Protein AF-I0W696-F1 (afdb_monomer)

Radius of gyration: 18.41 Å; Cα contacts (8 Å, |Δi|>4): 110; 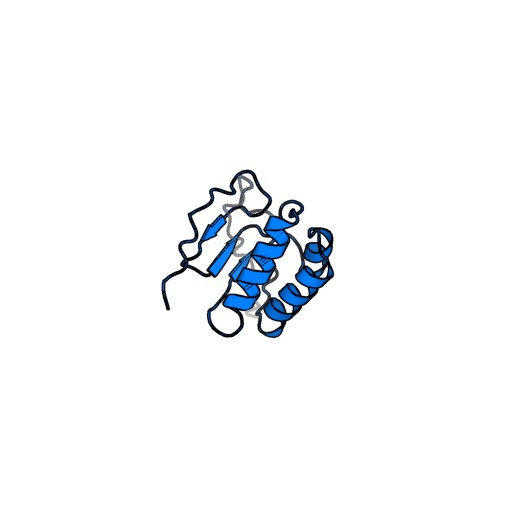chains: 1; bounding box: 32×48×54 Å

Solvent-accessible surface area (backbone atoms only — not comparable to full-atom values): 7485 Å² total; per-residue (Å²): 132,84,82,84,85,74,77,91,72,88,30,78,88,49,38,45,57,43,79,46,88,91,71,34,43,36,41,50,38,63,74,37,65,35,50,64,66,54,39,48,52,52,30,52,53,41,63,72,28,59,99,72,50,77,71,49,77,41,53,94,57,54,78,76,54,43,38,77,29,35,66,49,52,68,57,42,47,55,33,50,51,62,54,56,76,79,52,86,86,82,87,86,83,79,80,70,84,85,50,90,83,74,83,68,81,81,81,81,87,76,83,80,81,93,126

pLDDT: mean 74.78, std 19.58, range [34.53, 94.56]

Sequence (115 aa):
MPPLRYPYRDNSGVGISRVIPISGLLDDFALRPLDATETNDFYELVVERHRRKATIVSSNRSPDEWLSMTTDALLAQSAIDWLTSAAHTLVIEGPSYRRPGRGAIDNSEGEVDAR

Secondary structure (DSSP, 8-state):
-PPP-------TTSS-SEEETTTTEEEEETSS---HHHHHHHHHHHHHHTTTS--EEEESS-HHHHHHTSS-HHHHHHHHHHHHTT-------S--TTSTT-------S------

InterPro domains:
  IPR002611 IstB-like ATP-binding domain [PF01695] (25-99)
  IPR027417 P-loop containing nucleoside triphosphate hydrolase [G3DSA:3.40.50.300] (24-102)

Nearest PDB structures (foldseek):
  8q3w-assembly1_A  TM=9.163E-01  e=1.053E-02  Geobacillus stearothermophilus
  5bq5-assembly3_C  TM=9.122E-01  e=3.833E-02  Geobacillus stearothermophilus
  8q4d-assembly1_O  TM=8.880E-01  e=1.693E-01  Geobacillus stearothermophilus

Structure (mmCIF, N/CA/C/O backbone):
data_AF-I0W696-F1
#
_entry.id   AF-I0W696-F1
#
loop_
_atom_site.group_PDB
_atom_site.id
_atom_site.type_symbol
_atom_site.label_atom_id
_atom_site.label_alt_id
_atom_site.label_comp_id
_atom_site.label_asym_id
_atom_site.label_entity_id
_atom_site.label_seq_id
_atom_site.pdbx_PDB_ins_code
_atom_site.Cartn_x
_atom_site.Cartn_y
_atom_site.Cartn_z
_atom_site.occupancy
_atom_site.B_iso_or_equiv
_atom_site.auth_seq_id
_atom_site.auth_comp_id
_atom_site.auth_asym_id
_atom_site.auth_atom_id
_atom_site.pdbx_PDB_model_num
ATOM 1 N N . MET A 1 1 ? -22.847 13.283 11.873 1.00 38.16 1 MET A N 1
ATOM 2 C CA . MET A 1 1 ? -21.381 13.361 11.698 1.00 38.16 1 MET A CA 1
ATOM 3 C C . MET A 1 1 ? -21.070 14.561 10.823 1.00 38.16 1 MET A C 1
ATOM 5 O O . MET A 1 1 ? -21.723 14.681 9.791 1.00 38.16 1 MET A O 1
ATOM 9 N N . PRO A 1 2 ? -20.156 15.460 11.215 1.00 34.53 2 PRO A N 1
ATOM 10 C CA . PRO A 1 2 ? -19.704 16.511 10.312 1.00 34.53 2 PRO A CA 1
ATOM 11 C C . PRO A 1 2 ? -18.825 15.892 9.206 1.00 34.53 2 PRO A C 1
ATOM 13 O O . PRO A 1 2 ? -18.131 14.909 9.477 1.00 34.53 2 PRO A O 1
ATOM 16 N N . PRO A 1 3 ? -18.843 16.415 7.969 1.00 38.31 3 PRO A N 1
ATOM 17 C CA . PRO A 1 3 ? -17.928 15.960 6.930 1.00 38.31 3 PRO A CA 1
ATOM 18 C C . PRO A 1 3 ? -16.502 16.421 7.257 1.00 38.31 3 PRO A C 1
ATOM 20 O O . PRO A 1 3 ? -16.272 17.597 7.547 1.00 38.31 3 PRO A O 1
ATOM 23 N N . LEU A 1 4 ? -15.544 15.494 7.198 1.00 44.66 4 LEU A N 1
ATOM 24 C CA . LEU A 1 4 ? -14.121 15.806 7.291 1.00 44.66 4 LEU A CA 1
ATOM 25 C C . LEU A 1 4 ? -13.732 16.685 6.092 1.00 44.66 4 LEU A C 1
ATOM 27 O O . LEU A 1 4 ? -13.828 16.272 4.937 1.00 44.66 4 LEU A O 1
ATOM 31 N N . ARG A 1 5 ? -13.315 17.925 6.368 1.00 40.06 5 ARG A N 1
ATOM 32 C CA . ARG A 1 5 ? -12.647 18.792 5.391 1.00 40.06 5 ARG A CA 1
ATOM 33 C C . ARG A 1 5 ? -11.215 18.287 5.222 1.00 40.06 5 ARG A C 1
ATOM 35 O O . ARG A 1 5 ? -10.337 18.724 5.954 1.00 40.06 5 ARG A O 1
ATOM 42 N N . TYR A 1 6 ? -10.979 17.408 4.254 1.00 47.06 6 TYR A N 1
ATOM 43 C CA . TYR A 1 6 ? -9.626 17.198 3.738 1.00 47.06 6 TYR A CA 1
ATOM 44 C C . TYR A 1 6 ? -9.388 18.204 2.602 1.00 47.06 6 TYR A C 1
ATOM 46 O O . TYR A 1 6 ? -10.084 18.134 1.583 1.00 47.06 6 TYR A O 1
ATOM 54 N N . PRO A 1 7 ? -8.489 19.194 2.757 1.00 39.84 7 PRO A N 1
ATOM 55 C CA . PRO A 1 7 ? -8.127 20.063 1.649 1.00 39.84 7 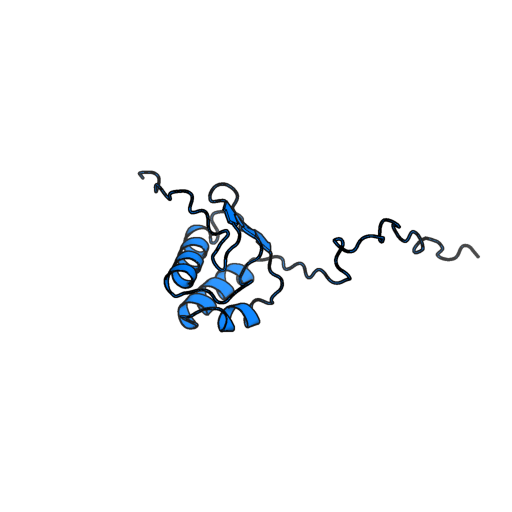PRO A CA 1
ATOM 56 C C . PRO A 1 7 ? -7.447 19.227 0.558 1.00 39.84 7 PRO A C 1
ATOM 58 O O . PRO A 1 7 ? -6.619 18.369 0.852 1.00 39.84 7 PRO A O 1
ATOM 61 N N . TYR A 1 8 ? -7.799 19.486 -0.701 1.00 46.38 8 TYR A N 1
ATOM 62 C CA . TYR A 1 8 ? -7.057 18.999 -1.863 1.00 46.38 8 TYR A CA 1
ATOM 63 C C . TYR A 1 8 ? -5.583 19.403 -1.700 1.00 46.38 8 TYR A C 1
ATOM 65 O O . TYR A 1 8 ? -5.258 20.588 -1.785 1.00 46.38 8 TYR A O 1
ATOM 73 N N . ARG A 1 9 ? -4.708 18.438 -1.397 1.00 49.06 9 ARG A N 1
ATOM 74 C CA . ARG A 1 9 ? -3.256 18.627 -1.434 1.00 49.06 9 ARG A CA 1
ATOM 75 C C . ARG A 1 9 ? -2.764 18.204 -2.812 1.00 49.06 9 ARG A C 1
ATOM 77 O O . ARG A 1 9 ? -2.920 17.054 -3.214 1.00 49.06 9 ARG A O 1
ATOM 84 N N . ASP A 1 10 ? -2.213 19.165 -3.543 1.00 46.19 10 ASP A N 1
ATOM 85 C CA . ASP A 1 10 ? -1.452 18.905 -4.759 1.00 46.19 10 ASP A CA 1
ATOM 86 C C . ASP A 1 10 ? -0.129 18.225 -4.371 1.00 46.19 10 ASP A C 1
ATOM 88 O O . ASP A 1 10 ? 0.809 18.880 -3.920 1.00 46.19 10 ASP A O 1
ATOM 92 N N . ASN A 1 11 ? -0.086 16.897 -4.506 1.00 49.78 11 ASN A N 1
ATOM 93 C CA . ASN A 1 11 ? 1.076 16.062 -4.190 1.00 49.78 11 ASN A CA 1
ATOM 94 C C . ASN A 1 11 ? 1.920 15.728 -5.433 1.00 49.78 11 ASN A C 1
ATOM 96 O O . ASN A 1 11 ? 2.723 14.802 -5.397 1.00 49.78 11 ASN A O 1
ATOM 100 N N . SER A 1 12 ? 1.812 16.497 -6.523 1.00 47.06 12 SER A N 1
ATOM 101 C CA . SER A 1 12 ? 2.611 16.289 -7.747 1.00 47.06 12 SER A CA 1
ATOM 102 C C . SER A 1 12 ? 4.138 16.316 -7.523 1.00 47.06 12 SER A C 1
ATOM 104 O O . SER A 1 12 ? 4.900 15.836 -8.362 1.00 47.06 12 SER A O 1
ATOM 106 N N . GLY A 1 13 ? 4.595 16.819 -6.369 1.00 46.25 13 GLY A N 1
ATOM 107 C CA . GLY A 1 13 ? 5.987 16.799 -5.913 1.00 46.25 13 GLY A CA 1
ATOM 108 C C . GLY A 1 13 ? 6.367 15.677 -4.935 1.00 46.25 13 GLY A C 1
ATOM 109 O O . GLY A 1 13 ? 7.559 15.509 -4.685 1.00 46.25 13 GLY A O 1
ATOM 110 N N . VAL A 1 14 ? 5.438 14.845 -4.450 1.00 45.44 14 VAL A N 1
ATOM 111 C CA . VAL A 1 14 ? 5.642 13.861 -3.352 1.00 45.44 14 VAL A CA 1
ATOM 112 C C . VAL A 1 14 ? 5.144 12.460 -3.785 1.00 45.44 14 VAL A C 1
ATOM 114 O O . VAL A 1 14 ? 4.529 12.348 -4.838 1.00 45.44 14 VAL A O 1
ATOM 117 N N . GLY A 1 15 ? 5.512 11.355 -3.137 1.00 51.12 15 GLY A N 1
ATOM 118 C CA . GLY A 1 15 ? 5.473 9.979 -3.690 1.00 51.12 15 GLY A CA 1
ATOM 119 C C . GLY A 1 15 ? 4.101 9.375 -4.042 1.00 51.12 15 GLY A C 1
ATOM 120 O O . GLY A 1 15 ? 4.040 8.201 -4.408 1.00 51.12 15 GLY A O 1
ATOM 121 N N . ILE A 1 16 ? 3.029 10.166 -3.967 1.00 48.78 16 ILE A N 1
ATOM 122 C CA . ILE A 1 16 ? 1.646 9.819 -4.296 1.00 48.78 16 ILE A CA 1
ATOM 123 C C . ILE A 1 16 ? 1.127 10.851 -5.314 1.00 48.78 16 ILE A C 1
ATOM 125 O O . ILE A 1 16 ? 0.767 11.966 -4.937 1.00 48.78 16 ILE A O 1
ATOM 129 N N . SER A 1 17 ? 1.084 10.499 -6.607 1.00 45.72 17 SER A N 1
ATOM 130 C CA . SER A 1 17 ? 0.794 11.458 -7.694 1.00 45.72 17 SER A CA 1
ATOM 131 C C . SER A 1 17 ? -0.583 12.123 -7.581 1.00 45.72 17 SER A C 1
ATOM 133 O O . SER A 1 17 ? -0.743 13.281 -7.980 1.00 45.72 17 SER A O 1
ATOM 135 N N . ARG A 1 18 ? -1.600 11.415 -7.063 1.00 45.19 18 ARG A N 1
ATOM 136 C CA . ARG A 1 18 ? -2.950 11.967 -6.876 1.00 45.19 18 ARG A CA 1
ATOM 137 C C . ARG A 1 18 ? -3.807 11.087 -5.960 1.00 45.19 18 ARG A C 1
ATOM 139 O O . ARG A 1 18 ? -4.106 9.949 -6.305 1.00 45.19 18 ARG A O 1
ATOM 146 N N . VAL A 1 19 ? -4.297 11.643 -4.850 1.00 49.72 19 VAL A N 1
ATOM 147 C CA . VAL A 1 19 ? -5.426 11.066 -4.097 1.00 49.72 19 VAL A CA 1
ATOM 148 C C . VAL A 1 19 ? -6.679 11.834 -4.496 1.00 49.72 19 VAL A C 1
ATOM 150 O O . VAL A 1 19 ? -6.779 13.033 -4.243 1.00 49.72 19 VAL A O 1
ATOM 153 N N . ILE A 1 20 ? -7.640 11.171 -5.144 1.00 51.56 20 ILE A N 1
ATOM 154 C CA . ILE A 1 20 ? -8.942 11.776 -5.460 1.00 51.56 20 ILE A CA 1
ATOM 155 C C . ILE A 1 20 ? -9.955 11.290 -4.407 1.00 51.56 20 ILE A C 1
ATOM 157 O O . ILE A 1 20 ? -10.547 10.218 -4.588 1.00 51.56 20 ILE A O 1
ATOM 161 N N . PRO A 1 21 ? -10.200 12.053 -3.319 1.00 47.81 21 PRO A N 1
ATOM 162 C CA . PRO A 1 21 ? -10.950 11.577 -2.147 1.00 47.81 21 PRO A CA 1
ATOM 163 C C . PRO A 1 21 ? -12.397 11.158 -2.460 1.00 47.81 21 PRO A C 1
ATOM 165 O O . PRO A 1 21 ? -12.965 10.304 -1.779 1.00 47.81 21 PRO A O 1
ATOM 168 N N . ILE A 1 22 ? -12.981 11.686 -3.541 1.00 52.69 22 ILE A N 1
ATOM 169 C CA . ILE A 1 22 ? -14.333 11.329 -3.996 1.00 52.69 22 ILE A CA 1
ATOM 170 C C . ILE A 1 22 ? -14.416 9.988 -4.746 1.00 52.69 22 ILE A C 1
ATOM 172 O O . ILE A 1 22 ? -15.491 9.399 -4.775 1.00 52.69 22 ILE A O 1
ATOM 176 N N . SER A 1 23 ? -13.318 9.479 -5.322 1.00 57.84 23 SER A N 1
ATOM 177 C CA . SER A 1 23 ? -13.355 8.313 -6.229 1.00 57.84 23 SER A CA 1
ATOM 178 C C . SER A 1 23 ? -12.748 7.030 -5.651 1.00 57.84 23 SER A C 1
ATOM 180 O O . SER A 1 23 ? -13.097 5.946 -6.102 1.00 57.84 23 SER A O 1
ATOM 182 N N . GLY A 1 24 ? -11.900 7.120 -4.617 1.00 71.44 24 GLY A N 1
ATOM 183 C CA . GLY A 1 24 ? -11.205 5.944 -4.076 1.00 71.44 24 GLY A CA 1
ATOM 184 C C . GLY A 1 24 ? -10.091 5.406 -4.974 1.00 71.44 24 GLY A C 1
ATOM 185 O O . GLY A 1 24 ? -9.710 4.254 -4.805 1.00 71.44 24 GLY A O 1
ATOM 186 N N . LEU A 1 25 ? -9.602 6.216 -5.918 1.00 82.38 25 LEU A N 1
ATOM 187 C CA . LEU A 1 25 ? -8.447 5.907 -6.753 1.00 82.38 25 LEU A CA 1
ATOM 188 C C . LEU A 1 25 ? -7.164 6.445 -6.108 1.00 82.38 25 LEU A C 1
ATOM 190 O O . LEU A 1 25 ? -7.071 7.641 -5.811 1.00 82.38 25 LEU A O 1
ATOM 194 N N . LEU A 1 26 ? -6.192 5.554 -5.943 1.00 87.31 26 LEU A N 1
ATOM 195 C CA . LEU A 1 26 ? -4.811 5.849 -5.592 1.00 87.31 26 LEU A CA 1
ATOM 196 C C . LEU A 1 26 ? -3.938 5.516 -6.802 1.00 87.31 26 LEU A C 1
ATOM 198 O O . LEU A 1 26 ? -3.750 4.344 -7.121 1.00 87.31 26 LEU A O 1
ATOM 202 N N . ASP A 1 27 ? -3.476 6.549 -7.499 1.00 86.00 27 ASP A N 1
ATOM 203 C CA . ASP A 1 27 ? -2.738 6.398 -8.754 1.00 86.00 27 ASP A CA 1
ATOM 204 C C . ASP A 1 27 ? -1.222 6.531 -8.548 1.00 86.00 27 ASP A C 1
ATOM 206 O O . ASP A 1 27 ? -0.779 7.376 -7.763 1.00 86.00 27 ASP A O 1
ATOM 210 N N . ASP A 1 28 ? -0.443 5.714 -9.261 1.00 87.00 28 ASP A N 1
ATOM 211 C CA . ASP A 1 28 ? 1.023 5.637 -9.189 1.00 87.00 28 ASP A CA 1
ATOM 212 C C . ASP A 1 28 ? 1.551 5.451 -7.749 1.00 87.00 28 ASP A C 1
ATOM 214 O O . ASP A 1 28 ? 2.500 6.111 -7.313 1.00 87.00 28 ASP A O 1
ATOM 218 N N . PHE A 1 29 ? 0.931 4.553 -6.978 1.00 89.81 29 PHE A N 1
ATOM 219 C CA . PHE A 1 29 ? 1.293 4.332 -5.580 1.00 89.81 29 PHE A CA 1
ATOM 220 C C . PHE A 1 29 ? 2.734 3.850 -5.418 1.00 89.81 29 PHE A C 1
ATOM 222 O O . PHE A 1 29 ? 3.221 3.011 -6.186 1.00 89.81 29 PHE A O 1
ATOM 229 N N . ALA A 1 30 ? 3.389 4.360 -4.372 1.00 89.00 30 ALA A N 1
ATOM 230 C CA . ALA A 1 30 ? 4.762 4.038 -4.011 1.00 89.00 30 ALA A CA 1
ATOM 231 C C . ALA A 1 30 ? 5.748 4.264 -5.164 1.00 89.00 30 ALA A C 1
ATOM 233 O O . ALA A 1 30 ? 6.725 3.530 -5.291 1.00 89.00 30 ALA A O 1
ATOM 234 N N . LEU A 1 31 ? 5.527 5.267 -6.028 1.00 88.31 31 LEU A N 1
ATOM 235 C CA . LEU A 1 31 ? 6.470 5.607 -7.099 1.00 88.31 31 LEU A CA 1
ATOM 236 C C . L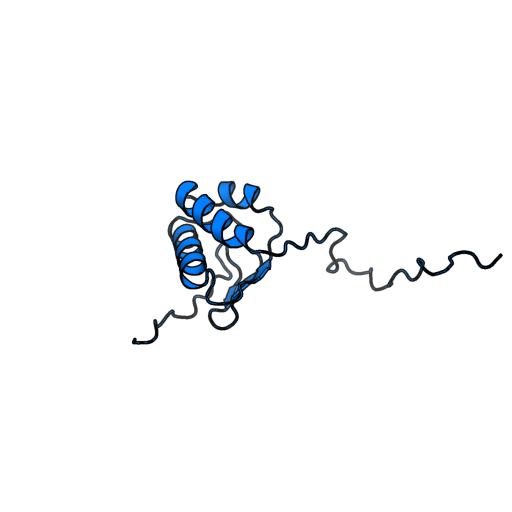EU A 1 31 ? 7.833 6.047 -6.530 1.00 88.31 31 LEU A C 1
ATOM 238 O O . LEU A 1 31 ? 8.876 5.729 -7.110 1.00 88.31 31 LEU A O 1
ATOM 242 N N . ARG A 1 32 ? 7.810 6.721 -5.373 1.00 86.81 32 ARG A N 1
ATOM 243 C CA . ARG A 1 32 ? 8.957 7.128 -4.545 1.00 86.81 32 ARG A CA 1
ATOM 244 C C . ARG A 1 32 ? 8.722 6.710 -3.090 1.00 86.81 32 ARG A C 1
ATOM 246 O O . ARG A 1 32 ? 7.569 6.434 -2.763 1.00 86.81 32 ARG A O 1
ATOM 253 N N . PRO A 1 33 ? 9.770 6.638 -2.245 1.00 89.88 33 PRO A N 1
ATOM 254 C CA . PRO A 1 33 ? 9.592 6.326 -0.832 1.00 89.88 33 PRO A CA 1
ATOM 255 C C . PRO A 1 33 ? 8.630 7.323 -0.188 1.00 89.88 33 PRO A C 1
ATOM 257 O O . PRO A 1 33 ? 8.734 8.523 -0.448 1.00 89.88 33 PRO A O 1
ATOM 260 N N . LEU A 1 34 ? 7.701 6.800 0.601 1.00 88.31 34 LEU A N 1
ATOM 261 C CA . LEU A 1 34 ? 6.753 7.566 1.388 1.00 88.31 34 LEU A CA 1
ATOM 262 C C . LEU A 1 34 ? 7.453 8.052 2.652 1.00 88.31 34 LEU A C 1
ATOM 264 O O . LEU A 1 34 ? 8.220 7.308 3.264 1.00 88.31 34 LEU A O 1
ATOM 268 N N . ASP A 1 35 ? 7.160 9.276 3.068 1.00 88.00 35 ASP A N 1
ATOM 269 C CA . ASP A 1 35 ? 7.532 9.740 4.399 1.00 88.00 35 ASP A CA 1
ATOM 270 C C . ASP A 1 35 ? 6.578 9.199 5.490 1.00 88.00 35 ASP A C 1
ATOM 272 O O . ASP A 1 35 ? 5.640 8.433 5.231 1.00 88.00 35 ASP A O 1
ATOM 276 N N . ALA A 1 36 ? 6.831 9.574 6.746 1.00 86.69 36 ALA A N 1
ATOM 277 C CA . ALA A 1 36 ? 6.025 9.129 7.883 1.00 86.69 36 ALA A CA 1
ATOM 278 C C . ALA A 1 36 ? 4.583 9.644 7.853 1.00 86.69 36 ALA A C 1
ATOM 280 O O . ALA A 1 36 ? 3.670 8.938 8.281 1.00 86.69 36 ALA A O 1
ATOM 281 N N . THR A 1 37 ? 4.368 10.849 7.325 1.00 85.44 37 THR A N 1
ATOM 282 C CA . THR A 1 37 ? 3.022 11.412 7.179 1.00 85.44 37 THR A CA 1
ATOM 283 C C . THR A 1 37 ? 2.277 10.664 6.083 1.00 85.44 37 THR A C 1
ATOM 285 O O . THR A 1 37 ? 1.156 10.225 6.304 1.00 85.44 37 THR A O 1
ATOM 288 N N . GLU A 1 38 ? 2.919 10.438 4.936 1.00 84.88 38 GLU A N 1
ATOM 289 C CA . GLU A 1 38 ? 2.341 9.710 3.804 1.00 84.88 38 GLU A CA 1
ATOM 290 C C . GLU A 1 38 ? 2.024 8.250 4.153 1.00 84.88 38 GLU A C 1
ATOM 292 O O . GLU A 1 38 ? 0.985 7.725 3.751 1.00 84.88 38 GLU A O 1
ATOM 297 N N . THR A 1 39 ? 2.889 7.598 4.935 1.00 88.75 39 THR A N 1
ATOM 298 C CA . THR A 1 39 ? 2.649 6.235 5.432 1.00 88.75 39 THR A CA 1
ATOM 299 C C . THR A 1 39 ? 1.417 6.191 6.341 1.00 88.75 39 THR A C 1
ATOM 301 O O . THR A 1 39 ? 0.577 5.299 6.200 1.00 88.75 39 THR A O 1
ATOM 304 N N . ASN A 1 40 ? 1.274 7.164 7.248 1.00 87.31 40 ASN A N 1
ATOM 305 C CA . ASN A 1 40 ? 0.112 7.242 8.130 1.00 87.31 40 ASN A CA 1
ATOM 306 C C . ASN A 1 40 ? -1.175 7.578 7.360 1.00 87.31 40 ASN A C 1
ATOM 308 O O . ASN A 1 40 ? -2.197 6.927 7.562 1.00 87.31 40 ASN A O 1
ATOM 312 N N . ASP A 1 41 ? -1.116 8.533 6.429 1.00 85.81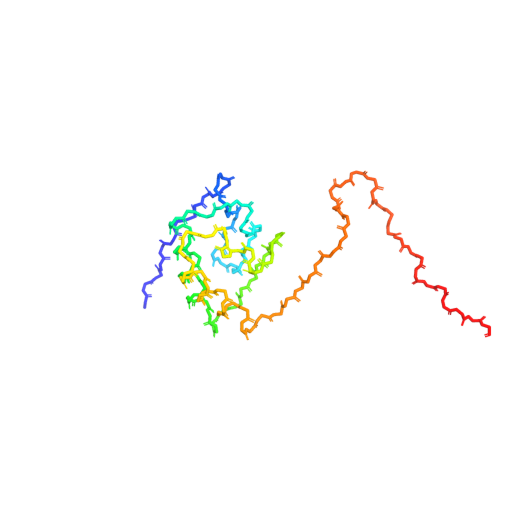 41 ASP A N 1
ATOM 313 C CA . ASP A 1 41 ? -2.246 8.905 5.573 1.00 85.81 41 ASP A CA 1
ATOM 314 C C . ASP A 1 41 ? -2.744 7.698 4.756 1.00 85.81 41 ASP A C 1
ATOM 316 O O . ASP A 1 41 ? -3.950 7.473 4.634 1.00 85.81 41 ASP A O 1
ATOM 320 N N . PHE A 1 42 ? -1.825 6.885 4.222 1.00 87.31 42 PHE A N 1
ATOM 321 C CA . PHE A 1 42 ? -2.163 5.639 3.535 1.00 87.31 42 PHE A CA 1
ATOM 322 C C . PHE A 1 42 ? -2.899 4.663 4.460 1.00 87.31 42 PHE A C 1
ATOM 324 O O . PHE A 1 42 ? -3.958 4.149 4.094 1.00 87.31 42 PHE A O 1
ATOM 331 N N . TYR A 1 43 ? -2.375 4.439 5.665 1.00 89.50 43 TYR A N 1
ATOM 332 C CA . TYR A 1 43 ? -3.004 3.565 6.649 1.00 89.50 43 TYR A CA 1
ATOM 333 C C . TYR A 1 43 ? -4.421 4.036 7.012 1.00 89.50 43 TYR A C 1
ATOM 335 O O . TYR A 1 43 ? -5.373 3.256 6.920 1.00 89.50 43 TYR A O 1
ATOM 343 N N . GLU A 1 44 ? -4.591 5.314 7.358 1.00 87.44 44 GLU A N 1
ATOM 344 C CA . GLU A 1 44 ? -5.893 5.880 7.728 1.00 87.44 44 GLU A CA 1
ATOM 345 C C . GLU A 1 44 ? -6.908 5.781 6.582 1.00 87.44 44 GLU A C 1
ATOM 347 O O . GLU A 1 44 ? -8.055 5.373 6.799 1.00 87.44 44 GLU A O 1
ATOM 352 N N . LEU A 1 45 ? -6.478 6.063 5.346 1.00 86.69 45 LEU A N 1
ATOM 353 C CA . LEU A 1 45 ? -7.314 5.931 4.154 1.00 86.69 45 LEU A CA 1
ATOM 354 C C . LEU A 1 45 ? -7.805 4.490 3.962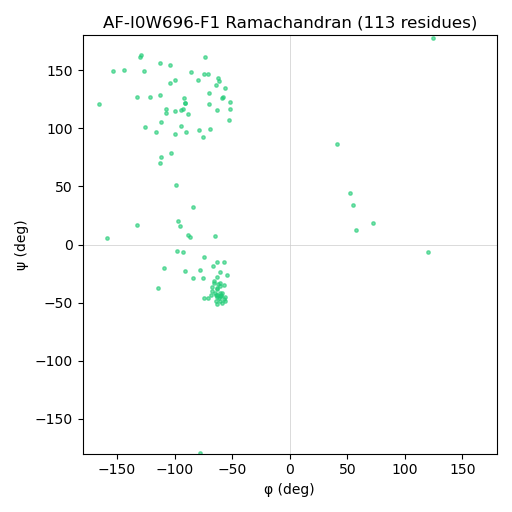 1.00 86.69 45 LEU A C 1
ATOM 356 O O . LEU A 1 45 ? -8.980 4.266 3.650 1.00 86.69 45 LEU A O 1
ATOM 360 N N . VAL A 1 46 ? -6.919 3.507 4.133 1.00 87.75 46 VAL A N 1
ATOM 361 C CA . VAL A 1 46 ? -7.278 2.090 4.015 1.00 87.75 46 VAL A CA 1
ATOM 362 C C . VAL A 1 46 ? -8.280 1.699 5.095 1.00 87.75 46 VAL A C 1
ATOM 364 O O . VAL A 1 46 ? -9.317 1.119 4.765 1.00 87.75 46 VAL A O 1
ATOM 367 N N . VAL A 1 47 ? -8.020 2.058 6.356 1.00 87.06 47 VAL A N 1
ATOM 368 C CA . VAL A 1 47 ? -8.917 1.779 7.491 1.00 87.06 47 VAL A CA 1
ATOM 369 C C . VAL A 1 47 ? -10.307 2.352 7.253 1.00 87.06 47 VAL A C 1
ATOM 371 O O . VAL A 1 47 ? -11.308 1.656 7.437 1.00 87.06 47 VAL A O 1
ATOM 374 N N . GLU A 1 48 ? -10.393 3.616 6.837 1.00 85.62 48 GLU A N 1
ATOM 375 C CA . GLU A 1 48 ? -11.674 4.299 6.657 1.00 85.62 48 GLU A CA 1
ATOM 376 C C . GLU A 1 48 ? -12.528 3.624 5.573 1.00 85.62 48 GLU A C 1
ATOM 378 O O . GLU A 1 48 ? -13.757 3.535 5.697 1.00 85.62 48 GLU A O 1
ATOM 383 N N . ARG A 1 49 ? -11.884 3.143 4.504 1.00 85.56 49 ARG A N 1
ATOM 384 C CA . ARG A 1 49 ? -12.568 2.575 3.336 1.00 85.56 49 ARG A CA 1
ATOM 385 C C . ARG A 1 49 ? -12.794 1.073 3.430 1.00 85.56 49 ARG A C 1
ATOM 387 O O . ARG A 1 49 ? -13.713 0.583 2.764 1.00 85.56 49 ARG A O 1
ATOM 394 N N . HIS A 1 50 ? -12.017 0.355 4.241 1.00 86.56 50 HIS A N 1
ATOM 395 C CA . HIS A 1 50 ? -12.088 -1.099 4.344 1.00 86.56 50 HIS A CA 1
ATOM 396 C C . HIS A 1 50 ? -13.530 -1.565 4.603 1.00 86.56 50 HIS A C 1
ATOM 398 O O . HIS A 1 50 ? -14.189 -1.137 5.551 1.00 86.56 50 HIS A O 1
ATOM 404 N N . ARG A 1 51 ? -14.045 -2.422 3.709 1.00 79.56 51 ARG A N 1
ATOM 405 C CA . ARG A 1 51 ? -15.423 -2.963 3.711 1.00 79.56 51 ARG A CA 1
ATOM 406 C C . ARG A 1 51 ? -16.557 -1.929 3.677 1.00 79.56 51 ARG A C 1
ATOM 408 O O . ARG A 1 51 ? -17.711 -2.290 3.891 1.00 79.56 51 ARG A O 1
ATOM 415 N N . ARG A 1 52 ? -16.265 -0.657 3.392 1.00 84.19 52 ARG A N 1
ATOM 416 C CA . ARG A 1 52 ? -17.273 0.413 3.290 1.00 84.19 52 ARG A CA 1
ATOM 417 C C . ARG A 1 52 ? -17.392 0.979 1.886 1.00 84.19 52 ARG A C 1
ATOM 419 O O . ARG A 1 52 ? -18.492 1.327 1.465 1.00 84.19 52 ARG A O 1
ATOM 426 N N . LYS A 1 53 ? -16.274 1.114 1.174 1.00 83.25 53 LYS A N 1
ATOM 427 C CA . LYS A 1 53 ? -16.220 1.680 -0.178 1.00 83.25 53 LYS A CA 1
ATOM 428 C C . LYS A 1 53 ? -15.167 0.950 -1.002 1.00 83.25 53 LYS A C 1
ATOM 430 O O . LYS A 1 53 ? -14.163 0.505 -0.457 1.00 83.25 53 LYS A O 1
ATOM 435 N N . ALA A 1 54 ? -15.379 0.877 -2.314 1.00 85.62 54 ALA A N 1
ATOM 436 C CA . ALA A 1 54 ? -14.359 0.378 -3.228 1.00 85.62 54 ALA A CA 1
ATOM 437 C C . ALA A 1 54 ? -13.115 1.284 -3.198 1.00 85.62 54 ALA A C 1
ATOM 439 O O . ALA A 1 54 ? -13.232 2.513 -3.085 1.00 85.62 54 ALA A O 1
ATOM 440 N N . THR A 1 55 ? -11.946 0.661 -3.310 1.00 87.56 55 THR A N 1
ATOM 441 C CA . THR A 1 55 ? -10.644 1.323 -3.405 1.00 87.56 55 THR A CA 1
ATOM 442 C C . THR A 1 55 ? -9.888 0.683 -4.559 1.00 87.56 55 THR A C 1
ATOM 444 O O . THR A 1 55 ? -9.783 -0.539 -4.619 1.00 87.56 55 THR A O 1
ATOM 447 N N . ILE A 1 56 ? -9.399 1.505 -5.482 1.00 90.06 56 ILE A N 1
ATOM 448 C CA . ILE A 1 56 ? -8.584 1.085 -6.620 1.00 90.06 56 ILE A CA 1
ATOM 449 C C . ILE A 1 56 ? -7.193 1.659 -6.400 1.00 90.06 56 ILE A C 1
ATOM 451 O O . ILE A 1 56 ? -7.052 2.857 -6.161 1.00 90.06 56 ILE A O 1
ATOM 455 N N . VAL A 1 57 ? -6.180 0.805 -6.487 1.00 91.25 57 VAL A N 1
ATOM 456 C CA . VAL A 1 57 ? -4.775 1.196 -6.370 1.00 91.25 57 VAL A CA 1
ATOM 457 C C . VAL A 1 57 ? -4.066 0.789 -7.653 1.00 91.25 57 VAL A C 1
ATOM 459 O O . VAL A 1 57 ? -4.159 -0.369 -8.057 1.00 91.25 57 VAL A O 1
ATOM 462 N N . SER A 1 58 ? -3.370 1.727 -8.292 1.00 91.31 58 SER A N 1
ATOM 463 C CA . SER A 1 58 ? -2.404 1.433 -9.350 1.00 91.31 58 SER A CA 1
ATOM 464 C C . SER A 1 58 ? -0.993 1.581 -8.779 1.00 91.31 58 SER A C 1
ATOM 466 O O . SER A 1 58 ? -0.717 2.485 -7.990 1.00 91.31 58 SER A O 1
ATOM 468 N N . SER A 1 59 ? -0.090 0.668 -9.133 1.00 92.31 59 SER A N 1
ATOM 469 C CA . SER A 1 59 ? 1.317 0.751 -8.746 1.00 92.31 59 SER A CA 1
ATOM 470 C C . SER A 1 59 ? 2.188 0.022 -9.762 1.00 92.31 59 SER A C 1
ATOM 472 O O . SER A 1 59 ? 1.768 -0.970 -10.351 1.00 92.31 59 SER A O 1
ATOM 474 N N . ASN A 1 60 ? 3.419 0.506 -9.926 1.00 92.50 60 ASN A N 1
ATOM 475 C CA . ASN A 1 60 ? 4.477 -0.197 -10.659 1.00 92.50 60 ASN A CA 1
ATOM 476 C C . ASN A 1 60 ? 5.287 -1.137 -9.750 1.00 92.50 60 ASN A C 1
ATOM 478 O O . ASN A 1 60 ? 6.337 -1.620 -10.162 1.00 92.50 60 ASN A O 1
ATOM 482 N N . ARG A 1 61 ? 4.843 -1.321 -8.505 1.00 91.06 61 ARG A N 1
ATOM 483 C CA . ARG A 1 61 ? 5.477 -2.143 -7.477 1.00 91.06 61 ARG A CA 1
ATOM 484 C C . ARG A 1 61 ? 4.473 -3.133 -6.913 1.00 91.06 61 ARG A C 1
ATOM 486 O O . ARG A 1 61 ? 3.280 -2.822 -6.843 1.00 91.06 61 ARG A O 1
ATOM 493 N N . SER A 1 62 ? 4.950 -4.295 -6.495 1.00 91.38 62 SER A N 1
ATOM 494 C CA . SER A 1 62 ? 4.136 -5.276 -5.785 1.00 91.38 62 SER A CA 1
ATOM 495 C C . SER A 1 62 ? 3.852 -4.838 -4.337 1.00 91.38 62 SER A C 1
ATOM 497 O O . SER A 1 62 ? 4.557 -3.983 -3.791 1.00 91.38 62 SER A O 1
ATOM 499 N N . PRO A 1 63 ? 2.828 -5.411 -3.675 1.00 90.81 63 PRO A N 1
ATOM 500 C CA . PRO A 1 63 ? 2.522 -5.085 -2.282 1.00 90.81 63 PRO A CA 1
ATOM 501 C C . PRO A 1 63 ? 3.685 -5.310 -1.306 1.00 90.81 63 PRO A C 1
ATOM 503 O O . PRO A 1 63 ? 3.853 -4.534 -0.370 1.00 90.81 63 PRO A O 1
ATOM 506 N N . ASP A 1 64 ? 4.517 -6.328 -1.526 1.00 90.00 64 ASP A N 1
ATOM 507 C CA . ASP A 1 64 ? 5.719 -6.570 -0.722 1.00 90.00 64 ASP A CA 1
ATOM 508 C C . ASP A 1 64 ? 6.785 -5.480 -0.923 1.00 90.00 64 ASP A C 1
ATOM 510 O O . ASP A 1 64 ? 7.404 -5.036 0.046 1.00 90.00 64 ASP A O 1
ATOM 514 N N . GLU A 1 65 ? 6.940 -4.958 -2.143 1.00 92.12 65 GLU A N 1
ATOM 515 C CA . GLU A 1 65 ? 7.819 -3.819 -2.404 1.00 92.12 65 GLU A CA 1
ATOM 516 C C . GLU A 1 65 ? 7.312 -2.539 -1.722 1.00 92.12 65 GLU A C 1
ATOM 518 O O . GLU A 1 65 ? 8.126 -1.723 -1.286 1.00 92.12 65 GLU A O 1
ATOM 523 N N . TRP A 1 66 ? 5.996 -2.350 -1.560 1.00 92.12 66 TRP A N 1
ATOM 524 C CA . TRP A 1 66 ? 5.449 -1.167 -0.881 1.00 92.12 66 TRP A CA 1
ATOM 525 C C . TRP A 1 66 ? 5.926 -1.048 0.566 1.00 92.12 66 TRP A C 1
ATOM 527 O O . TRP A 1 66 ? 6.209 0.061 1.008 1.00 92.12 66 TRP A O 1
ATOM 537 N N . LEU A 1 67 ? 6.094 -2.166 1.280 1.00 91.75 67 LEU A N 1
ATOM 538 C CA . LEU A 1 67 ? 6.625 -2.168 2.650 1.00 91.75 67 LEU A CA 1
ATOM 539 C C . LEU A 1 67 ? 7.991 -1.486 2.721 1.00 91.75 67 LEU A C 1
ATOM 541 O O . LEU A 1 67 ? 8.218 -0.635 3.578 1.00 91.75 67 LEU A O 1
ATOM 545 N N . SER A 1 68 ? 8.873 -1.807 1.770 1.00 91.69 68 SER A N 1
ATOM 546 C CA . SER A 1 68 ? 10.215 -1.216 1.682 1.00 91.69 68 SER A CA 1
ATOM 547 C C . SER A 1 68 ? 10.202 0.2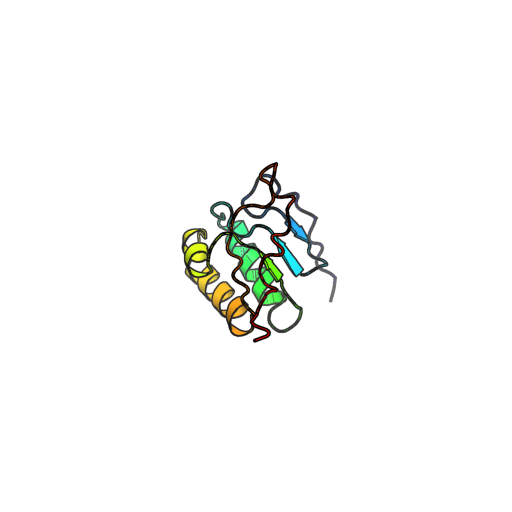79 1.345 1.00 91.69 68 SER A C 1
ATOM 549 O O . SER A 1 68 ? 11.184 0.981 1.577 1.00 91.69 68 SER A O 1
ATOM 551 N N . MET A 1 69 ? 9.080 0.767 0.813 1.00 93.19 69 MET A N 1
ATOM 552 C CA . MET A 1 69 ? 8.868 2.162 0.446 1.00 93.19 69 MET A CA 1
ATOM 553 C C . MET A 1 69 ? 8.219 2.977 1.569 1.00 93.19 69 MET A C 1
ATOM 555 O O . MET A 1 69 ? 8.101 4.186 1.416 1.00 93.19 69 MET A O 1
ATOM 559 N N . THR A 1 70 ? 7.802 2.355 2.673 1.00 91.25 70 THR A N 1
ATOM 560 C CA . THR A 1 70 ? 7.168 3.032 3.818 1.00 91.25 70 THR A CA 1
ATOM 561 C C . THR A 1 70 ? 8.121 3.175 4.998 1.00 91.25 70 THR A C 1
ATOM 563 O O . THR A 1 70 ? 9.046 2.384 5.164 1.00 91.25 70 THR A O 1
ATOM 566 N N . THR A 1 71 ? 7.894 4.173 5.853 1.00 91.75 71 THR A N 1
ATOM 567 C CA . THR A 1 71 ? 8.747 4.394 7.036 1.00 91.75 71 THR A CA 1
ATOM 568 C C . THR A 1 71 ? 8.358 3.540 8.239 1.00 91.75 71 THR A C 1
ATOM 570 O O . THR A 1 71 ? 9.210 3.242 9.071 1.00 91.75 71 THR A O 1
ATOM 573 N N . ASP A 1 72 ? 7.079 3.173 8.357 1.00 91.50 72 ASP A N 1
ATOM 574 C CA . ASP A 1 72 ? 6.561 2.311 9.423 1.00 91.50 72 ASP A CA 1
ATOM 575 C C . ASP A 1 72 ? 6.038 1.011 8.811 1.00 91.50 72 ASP A C 1
ATOM 577 O O . ASP A 1 72 ? 4.905 0.928 8.329 1.00 91.50 72 ASP A O 1
ATOM 581 N N . ALA A 1 73 ? 6.891 -0.012 8.834 1.00 88.62 73 ALA A N 1
ATOM 582 C CA . ALA A 1 73 ? 6.588 -1.310 8.247 1.00 88.62 73 ALA A CA 1
ATOM 583 C C . ALA A 1 73 ? 5.395 -2.007 8.922 1.00 88.62 73 ALA A C 1
ATOM 585 O O . ALA A 1 73 ? 4.701 -2.778 8.266 1.00 88.62 73 ALA A O 1
ATOM 586 N N . LEU A 1 74 ? 5.127 -1.745 10.207 1.00 92.56 74 LEU A N 1
ATOM 587 C CA . LEU A 1 74 ? 4.030 -2.396 10.925 1.00 92.56 74 LEU A CA 1
ATOM 588 C C . LEU A 1 74 ? 2.676 -1.823 10.493 1.00 92.56 74 LEU A C 1
ATOM 590 O O . LEU A 1 74 ? 1.740 -2.578 10.204 1.00 92.56 74 LEU A O 1
ATOM 594 N N . LEU A 1 75 ? 2.579 -0.492 10.419 1.00 91.62 75 LEU A N 1
ATOM 595 C CA . LEU A 1 75 ? 1.386 0.181 9.903 1.00 91.62 75 LEU A CA 1
ATOM 596 C C . LEU A 1 75 ? 1.154 -0.169 8.433 1.00 91.62 75 LEU A C 1
ATOM 598 O O . LEU A 1 75 ? 0.036 -0.519 8.050 1.00 91.62 75 LEU A O 1
ATOM 602 N N . ALA A 1 76 ? 2.214 -0.140 7.625 1.00 91.25 76 ALA A N 1
ATOM 603 C CA . ALA A 1 76 ? 2.134 -0.475 6.212 1.00 91.25 76 ALA A CA 1
ATOM 604 C C . ALA A 1 76 ? 1.679 -1.921 5.985 1.00 91.25 76 ALA A C 1
ATOM 606 O O . ALA A 1 76 ? 0.758 -2.139 5.200 1.00 91.25 76 ALA A O 1
ATOM 607 N N . GLN A 1 77 ? 2.244 -2.892 6.714 1.00 94.50 77 GLN A N 1
ATOM 608 C CA . GLN A 1 77 ? 1.824 -4.294 6.635 1.00 94.50 77 GLN A CA 1
ATOM 609 C C . GLN A 1 77 ? 0.341 -4.451 6.955 1.00 94.50 77 GLN A C 1
ATOM 611 O O . GLN A 1 77 ? -0.390 -5.069 6.187 1.00 94.50 77 GLN A O 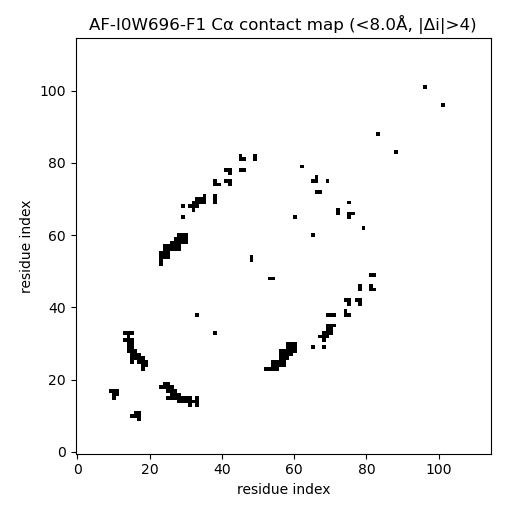1
ATOM 616 N N . SER A 1 78 ? -0.126 -3.819 8.032 1.00 94.56 78 SER A N 1
ATOM 617 C CA . SER A 1 78 ? -1.536 -3.882 8.429 1.00 94.56 78 SER A CA 1
ATOM 618 C C . SER A 1 78 ? -2.465 -3.321 7.342 1.00 94.56 78 SER A C 1
ATOM 620 O O . SER A 1 78 ? -3.483 -3.927 7.008 1.00 94.56 78 SER A O 1
ATOM 622 N N . ALA A 1 79 ? -2.104 -2.181 6.742 1.00 91.94 79 ALA A N 1
ATOM 623 C CA . ALA A 1 79 ? -2.866 -1.587 5.645 1.00 91.94 79 ALA A CA 1
ATOM 624 C C . ALA A 1 79 ? -2.859 -2.465 4.381 1.00 91.94 79 ALA A C 1
ATOM 626 O O . ALA A 1 79 ? -3.896 -2.646 3.737 1.00 91.94 79 ALA A O 1
ATOM 627 N N . ILE A 1 80 ? -1.710 -3.044 4.033 1.00 92.94 80 ILE A N 1
ATOM 628 C CA . ILE A 1 80 ? -1.566 -3.939 2.881 1.00 92.94 80 ILE A CA 1
ATOM 629 C C . ILE A 1 80 ? -2.405 -5.201 3.068 1.00 92.94 80 ILE A C 1
ATOM 631 O O . ILE A 1 80 ? -3.118 -5.595 2.142 1.00 92.94 80 ILE A O 1
ATOM 635 N N . ASP A 1 81 ? -2.401 -5.792 4.260 1.00 92.50 81 ASP A N 1
ATOM 636 C CA . ASP A 1 81 ? -3.215 -6.966 4.575 1.00 92.50 81 ASP A CA 1
ATOM 637 C C . ASP A 1 81 ? -4.706 -6.656 4.388 1.00 92.50 81 ASP A C 1
ATOM 639 O O . ASP A 1 81 ? -5.445 -7.420 3.764 1.00 92.50 81 ASP A O 1
ATOM 643 N N . TRP A 1 82 ? -5.169 -5.493 4.853 1.00 90.50 82 TRP A N 1
ATOM 644 C CA . TRP A 1 82 ? -6.565 -5.091 4.675 1.00 90.50 82 TRP A CA 1
ATOM 645 C C . TRP A 1 82 ? -6.943 -4.807 3.228 1.00 90.50 82 TRP A C 1
ATOM 647 O O . TRP A 1 82 ? -8.044 -5.190 2.822 1.00 90.50 82 TRP A O 1
ATOM 657 N N . LEU A 1 83 ? -6.070 -4.161 2.453 1.00 89.00 83 LEU A N 1
ATOM 658 C CA . LEU A 1 83 ? -6.300 -3.944 1.026 1.00 89.00 83 LEU A CA 1
ATOM 659 C C . LEU A 1 83 ? -6.369 -5.273 0.278 1.00 89.00 83 LEU A C 1
ATOM 661 O O . LEU A 1 83 ? -7.334 -5.520 -0.440 1.00 89.00 83 LEU A O 1
ATOM 665 N N . THR A 1 84 ? -5.377 -6.138 0.472 1.00 89.31 84 THR A N 1
ATOM 666 C CA . THR A 1 84 ? -5.220 -7.375 -0.302 1.00 89.31 84 THR A CA 1
ATOM 667 C C . THR A 1 84 ? -6.204 -8.469 0.103 1.00 89.31 84 THR A C 1
ATOM 669 O O . THR A 1 84 ? -6.623 -9.239 -0.757 1.00 89.31 84 THR A O 1
ATOM 672 N N . SER A 1 85 ? -6.663 -8.498 1.362 1.00 89.00 85 SER A N 1
ATOM 673 C CA . SER A 1 85 ? -7.597 -9.519 1.873 1.00 89.00 85 SER A CA 1
ATOM 674 C C . SER A 1 85 ? -8.898 -9.674 1.075 1.00 89.00 85 SER A C 1
ATOM 676 O O . SER A 1 85 ? -9.509 -10.741 1.103 1.00 89.00 85 SER A O 1
ATOM 678 N N . ALA A 1 86 ? -9.340 -8.620 0.386 1.00 83.62 86 ALA A N 1
ATOM 679 C CA . ALA A 1 86 ? -10.554 -8.612 -0.427 1.00 83.62 86 ALA A CA 1
ATOM 680 C C . ALA A 1 86 ? -10.330 -7.996 -1.820 1.00 83.62 86 ALA A C 1
ATOM 682 O O . ALA A 1 86 ? -11.294 -7.607 -2.481 1.00 83.62 86 ALA A O 1
ATOM 683 N N . ALA A 1 87 ? -9.073 -7.866 -2.255 1.00 88.69 87 ALA A N 1
ATOM 684 C CA . ALA A 1 87 ? -8.748 -7.275 -3.547 1.00 88.69 87 ALA A CA 1
ATOM 685 C C . ALA A 1 87 ? -8.798 -8.302 -4.680 1.00 88.69 87 ALA A C 1
ATOM 687 O O . ALA A 1 87 ? -8.434 -9.467 -4.528 1.00 88.69 87 ALA A O 1
ATOM 688 N N . HIS A 1 88 ? -9.159 -7.811 -5.862 1.00 91.31 88 HIS A N 1
ATOM 689 C CA . HIS A 1 88 ? -8.809 -8.456 -7.118 1.00 91.31 88 HIS A CA 1
ATOM 690 C C . HIS A 1 88 ? -7.524 -7.817 -7.641 1.00 91.31 88 HIS A C 1
ATOM 692 O O . HIS A 1 88 ? -7.510 -6.627 -7.956 1.00 91.31 88 HIS A O 1
ATOM 698 N N . THR A 1 89 ? -6.451 -8.601 -7.729 1.00 91.62 89 THR A N 1
ATOM 699 C CA . THR A 1 89 ? -5.163 -8.126 -8.245 1.00 91.62 89 THR A CA 1
ATOM 700 C C . THR A 1 89 ? -5.086 -8.364 -9.745 1.00 91.62 89 THR A C 1
ATOM 702 O O . THR A 1 89 ? -5.187 -9.500 -10.204 1.00 91.62 89 THR A O 1
ATOM 705 N N . LEU A 1 90 ? -4.876 -7.290 -10.504 1.00 93.06 90 LEU A N 1
ATOM 706 C CA . LEU A 1 90 ? -4.583 -7.345 -11.932 1.00 93.06 90 LEU A CA 1
ATOM 707 C C . LEU A 1 90 ? -3.109 -7.000 -12.143 1.00 93.06 90 LEU A C 1
ATOM 709 O O . LEU A 1 90 ? -2.703 -5.864 -11.906 1.00 93.06 90 LEU A O 1
ATOM 713 N N . VAL A 1 91 ? -2.322 -7.972 -12.599 1.00 92.50 91 VAL A N 1
ATOM 714 C CA . VAL A 1 91 ? -0.934 -7.744 -13.014 1.00 92.50 91 VAL A CA 1
ATOM 715 C C . VAL A 1 91 ? -0.939 -7.424 -14.504 1.00 92.50 91 VAL A C 1
ATOM 717 O O . VAL A 1 91 ? -1.451 -8.204 -15.306 1.00 92.50 91 VAL A O 1
ATOM 720 N N . ILE A 1 92 ? -0.414 -6.256 -14.869 1.00 90.31 92 ILE A N 1
ATOM 721 C CA . ILE A 1 92 ? -0.321 -5.807 -16.260 1.00 90.31 92 ILE A CA 1
ATOM 722 C C . ILE A 1 92 ? 1.141 -5.884 -16.675 1.00 90.31 92 ILE A C 1
ATOM 724 O O . ILE A 1 92 ? 1.983 -5.168 -16.138 1.00 90.31 92 ILE A O 1
ATOM 728 N N . GLU A 1 93 ? 1.423 -6.730 -17.658 1.00 88.56 93 GLU A N 1
ATOM 729 C CA . GLU A 1 93 ? 2.758 -6.902 -18.216 1.00 88.56 93 GLU A CA 1
ATOM 730 C C . GLU A 1 93 ? 2.815 -6.403 -19.656 1.00 88.56 93 GLU A C 1
ATOM 732 O O . GLU A 1 93 ? 1.815 -6.347 -20.375 1.00 88.56 93 GLU A O 1
ATOM 737 N N . GLY A 1 94 ? 4.021 -6.049 -20.084 1.00 88.25 94 GLY A N 1
ATOM 738 C CA . GLY A 1 94 ? 4.289 -5.651 -21.452 1.00 88.25 94 GLY A CA 1
ATOM 739 C C . GLY A 1 94 ? 4.936 -4.274 -21.576 1.00 88.25 94 GLY A C 1
ATOM 740 O O . GLY A 1 94 ? 5.222 -3.581 -20.599 1.00 88.25 94 GLY A O 1
ATOM 741 N N . PRO A 1 95 ? 5.244 -3.879 -22.815 1.00 84.56 95 PRO A N 1
ATOM 742 C CA . PRO A 1 95 ? 5.968 -2.653 -23.089 1.00 84.56 95 PRO A CA 1
ATOM 743 C C . PRO A 1 95 ? 5.080 -1.426 -22.894 1.00 84.56 95 PRO A C 1
ATOM 745 O O . PRO A 1 95 ? 3.893 -1.428 -23.211 1.00 84.56 95 PRO A O 1
ATOM 748 N N . SER A 1 96 ? 5.694 -0.332 -22.440 1.00 83.69 96 SER A N 1
ATOM 749 C CA . SER A 1 96 ? 4.990 0.936 -22.254 1.00 83.69 96 SER A CA 1
ATOM 750 C C . SER A 1 96 ? 4.344 1.427 -23.552 1.00 83.69 96 SER A C 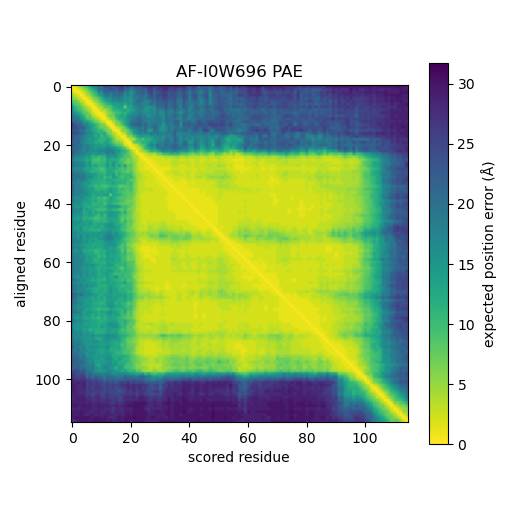1
ATOM 752 O O . SER A 1 96 ? 5.028 1.652 -24.555 1.00 83.69 96 SER A O 1
ATOM 754 N N . TYR A 1 97 ? 3.044 1.710 -23.478 1.00 84.38 97 TYR A N 1
ATOM 755 C CA . TYR A 1 97 ? 2.275 2.363 -24.541 1.00 84.38 97 TYR A CA 1
ATOM 756 C C . TYR A 1 97 ? 2.745 3.790 -24.858 1.00 84.38 97 TYR A C 1
ATOM 758 O O . TYR A 1 97 ? 2.402 4.330 -25.903 1.00 84.38 97 TYR A O 1
ATOM 766 N N . ARG A 1 98 ? 3.553 4.415 -23.989 1.00 80.38 98 ARG A N 1
ATOM 767 C CA . ARG A 1 98 ? 4.066 5.779 -24.208 1.00 80.38 98 ARG A CA 1
ATOM 768 C C . ARG A 1 98 ? 5.173 5.838 -25.265 1.00 80.38 98 ARG A C 1
ATOM 770 O O . ARG A 1 98 ? 5.564 6.931 -25.664 1.00 80.38 98 ARG A O 1
ATOM 777 N N . ARG A 1 99 ? 5.708 4.689 -25.703 1.00 75.44 99 ARG A N 1
ATOM 778 C CA . ARG A 1 99 ? 6.729 4.639 -26.756 1.00 75.44 99 ARG A CA 1
ATOM 779 C C . ARG A 1 99 ? 6.097 5.011 -28.108 1.00 75.44 99 ARG A C 1
ATOM 781 O O . ARG A 1 99 ? 5.184 4.308 -28.546 1.00 75.44 99 ARG A O 1
ATOM 788 N N . PRO A 1 100 ? 6.576 6.067 -28.794 1.00 57.41 100 PRO A N 1
ATOM 789 C CA . PRO A 1 100 ? 6.099 6.399 -30.133 1.00 57.41 100 PRO A CA 1
ATOM 790 C C . PRO A 1 100 ? 6.333 5.214 -31.082 1.00 57.41 100 PRO A C 1
ATOM 792 O O . PRO A 1 100 ? 7.455 4.721 -31.173 1.00 57.41 100 PRO A O 1
ATOM 795 N N . GLY A 1 101 ? 5.284 4.746 -31.768 1.00 59.56 101 GLY A N 1
ATOM 796 C CA . GLY A 1 101 ? 5.392 3.738 -32.835 1.00 59.56 101 GLY A CA 1
ATOM 797 C C . GLY A 1 101 ? 4.626 2.426 -32.634 1.00 59.56 101 GLY A C 1
ATOM 798 O O . GLY A 1 101 ? 4.538 1.644 -33.574 1.00 59.56 101 GLY A O 1
ATOM 799 N N . ARG A 1 102 ? 4.009 2.175 -31.473 1.00 54.78 102 ARG A N 1
ATOM 800 C CA . ARG A 1 102 ? 3.185 0.969 -31.242 1.00 54.78 102 ARG A CA 1
ATOM 801 C C . ARG A 1 102 ? 1.687 1.256 -31.410 1.00 54.78 102 ARG A C 1
ATOM 803 O O . ARG A 1 102 ? 0.883 0.984 -30.532 1.00 54.78 102 ARG A O 1
ATOM 810 N N . GLY A 1 103 ? 1.331 1.865 -32.538 1.00 51.44 103 GLY A N 1
ATOM 811 C CA . GLY A 1 103 ? -0.061 2.029 -32.978 1.00 51.44 103 GLY A CA 1
ATOM 812 C C . GLY A 1 103 ? -0.589 0.836 -33.782 1.00 51.44 103 GLY A C 1
ATOM 813 O O . GLY A 1 103 ? -1.680 0.917 -34.332 1.00 51.44 103 GLY A O 1
ATOM 814 N N . ALA A 1 104 ? 0.179 -0.251 -33.889 1.00 51.72 104 ALA A N 1
ATOM 815 C CA . ALA A 1 104 ? -0.285 -1.491 -34.487 1.00 51.72 104 ALA A CA 1
ATOM 816 C C . ALA A 1 104 ? -0.803 -2.398 -33.369 1.00 51.72 104 ALA A C 1
ATOM 818 O O . ALA A 1 104 ? -0.025 -2.991 -32.622 1.00 51.72 104 ALA A O 1
ATOM 819 N N . ILE A 1 105 ? -2.125 -2.455 -33.238 1.00 59.22 105 ILE A N 1
ATOM 820 C CA . ILE A 1 105 ? -2.795 -3.639 -32.705 1.00 59.22 105 ILE A CA 1
ATOM 821 C C . ILE A 1 105 ? -2.280 -4.844 -33.503 1.00 59.22 105 ILE A C 1
ATOM 823 O O . ILE A 1 105 ? -2.399 -4.883 -34.727 1.00 59.22 105 ILE A O 1
ATOM 827 N N . ASP A 1 106 ? -1.606 -5.770 -32.833 1.00 57.06 106 ASP A N 1
ATOM 828 C CA . ASP A 1 106 ? -1.146 -7.003 -33.459 1.00 57.06 106 ASP A CA 1
ATOM 829 C C . ASP A 1 106 ? -2.345 -7.954 -33.560 1.00 57.06 106 ASP A C 1
ATOM 831 O O . ASP A 1 106 ? -2.747 -8.568 -32.578 1.00 57.06 106 ASP A O 1
ATOM 835 N N . ASN A 1 107 ? -2.972 -8.000 -34.737 1.00 50.66 107 ASN A N 1
ATOM 836 C CA . ASN A 1 107 ? -4.124 -8.856 -35.040 1.00 50.66 107 ASN A CA 1
ATOM 837 C C . ASN A 1 107 ? -3.695 -10.283 -35.447 1.00 50.66 107 ASN A C 1
ATOM 839 O O . ASN A 1 107 ? -4.336 -10.888 -36.305 1.00 50.66 107 ASN A O 1
ATOM 843 N N . SER A 1 108 ? -2.597 -10.816 -34.906 1.00 51.50 108 SER A N 1
ATOM 844 C CA . SER A 1 108 ? -2.074 -12.137 -35.294 1.00 51.50 108 SER A CA 1
ATOM 845 C C . SER A 1 108 ? -2.522 -13.303 -34.400 1.00 51.50 108 SER A C 1
ATOM 847 O O . SER A 1 108 ? -2.000 -14.405 -34.527 1.00 51.50 108 SER A O 1
ATOM 849 N N . GLU A 1 109 ? -3.559 -13.123 -33.577 1.00 51.97 109 GLU A N 1
ATOM 850 C CA . GLU A 1 109 ? -4.240 -14.226 -32.881 1.00 51.97 109 GLU A CA 1
ATOM 851 C C . GLU A 1 109 ? -5.663 -14.407 -33.430 1.00 51.97 109 GLU A C 1
ATOM 853 O O . GLU A 1 109 ? -6.655 -13.994 -32.833 1.00 51.97 109 GLU A O 1
ATOM 858 N N . GLY A 1 110 ? -5.764 -14.992 -34.627 1.00 45.91 110 GLY A N 1
ATOM 859 C CA . GLY A 1 110 ? -7.052 -15.274 -35.270 1.00 45.91 110 GLY A CA 1
ATOM 860 C C . GLY A 1 110 ? -7.045 -16.357 -36.349 1.00 45.91 110 GLY A C 1
ATOM 861 O O . GLY A 1 110 ? -8.078 -16.569 -36.975 1.00 45.91 110 GLY A O 1
ATOM 862 N N . GLU A 1 111 ? -5.932 -17.062 -36.569 1.00 48.28 111 GLU A N 1
ATOM 863 C CA . GLU A 1 111 ? -5.872 -18.193 -37.505 1.00 48.28 111 GLU A CA 1
ATOM 864 C C . GLU A 1 111 ? -5.637 -19.497 -36.734 1.00 48.28 111 GLU A C 1
ATOM 866 O O . GLU A 1 111 ? -4.568 -20.099 -36.765 1.00 48.28 111 GLU A O 1
ATOM 871 N N . VAL A 1 112 ? -6.662 -19.915 -35.985 1.00 51.69 112 VAL A N 1
ATOM 872 C CA . VAL A 1 112 ? -6.782 -21.294 -35.497 1.00 51.69 112 VAL A CA 1
ATOM 873 C C . VAL A 1 112 ? -7.545 -22.114 -36.533 1.00 51.69 112 VAL A C 1
ATOM 875 O O . VAL A 1 112 ? -8.768 -22.079 -36.611 1.00 51.69 112 VAL A O 1
ATOM 878 N N . ASP A 1 113 ? -6.753 -22.792 -37.358 1.00 43.59 113 ASP A N 1
ATOM 879 C CA . ASP A 1 113 ? -6.977 -24.129 -37.913 1.00 43.59 113 ASP A CA 1
ATOM 880 C C . ASP A 1 113 ? -8.407 -24.463 -38.382 1.00 43.59 113 ASP A C 1
ATOM 882 O O . ASP A 1 113 ? -9.215 -25.069 -37.679 1.00 43.59 113 ASP A O 1
ATOM 886 N N . ALA A 1 114 ? -8.697 -24.104 -39.632 1.00 43.12 114 ALA A N 1
ATOM 887 C CA . ALA A 1 114 ? -9.740 -24.742 -40.422 1.00 43.12 114 ALA A CA 1
ATOM 888 C C . ALA A 1 114 ? -9.088 -25.688 -41.440 1.00 43.12 114 ALA A C 1
ATOM 890 O O . ALA A 1 114 ? -8.963 -25.322 -42.612 1.00 43.12 114 ALA A O 1
ATOM 891 N N . ARG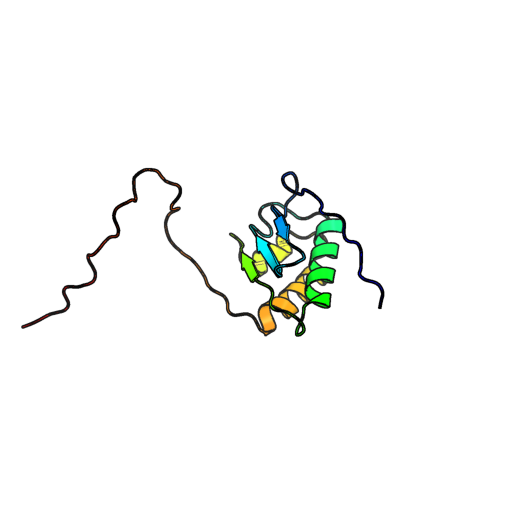 A 1 115 ? -8.673 -26.884 -41.002 1.00 40.94 115 ARG A N 1
ATOM 892 C CA . ARG A 1 115 ? -8.473 -28.068 -41.855 1.00 40.94 115 ARG A CA 1
ATOM 893 C C . ARG A 1 115 ? -8.807 -29.360 -41.124 1.00 40.94 115 ARG A C 1
ATOM 895 O O . ARG A 1 115 ? -8.347 -29.532 -39.980 1.00 40.94 115 ARG A O 1
#

Organism: NCBI:txid1165867

Mean predicted aligned error: 12.02 Å

Foldseek 3Di:
DDDDPDDADCCCVDQFRDDPPVPQEGEAHLVAAHEAVRLVVLLVSLVVDQVPHDHHYDYPDDLVVNLVSYPDNVSSVVSSCSDPVPDDDDDDDDDDPPDPPPPDPPPPPDDDDDD